Protein 8H02 (pdb70)

Secondary structure (DSSP, 8-state):
-EEEEE-SS-EEEE--SS--EEEEE-TTS-E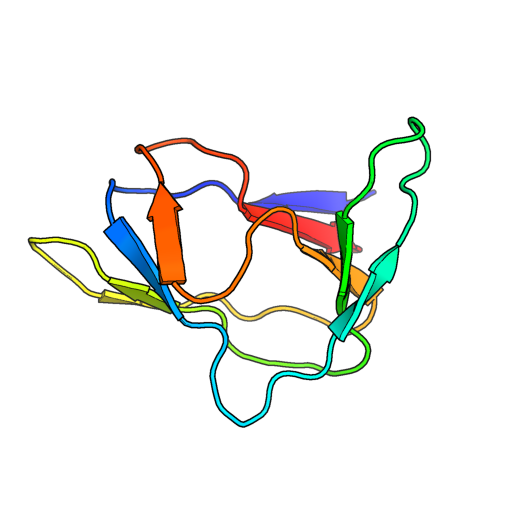EEEE-S-EEEEEEESS-EEEEEE-TT-EE---TT-EE-TT-EEEEEE-

InterPro domains:
  IPR007066 RNA polymerase Rpb1, domain 3 [PF04983] (11-63)
  IPR007081 RNA polymerase Rpb1, domain 5 [PF04998] (173-590)
  IPR007081 RNA polymerase Rpb1, domain 5 [PF04998] (1099-1188)
  IPR007083 RNA polymerase Rpb1, domain 4 [PF05000] (92-170)
  IPR012756 DNA-directed RNA polymerase, subunit beta'' [MF_01324] (7-1285)
  IPR012756 DNA-directed RNA polymerase, subunit beta'' [TIGR02388] (9-1241)
  IPR038120 RNA polymerase Rpb1, funnel domain superfamily [G3DSA:1.10.132.30] (60-197)
  IPR042102 RNA polymerase Rpb1, domain 3 superfamily [G3DSA:1.10.274.100] (1-59)
  IPR045867 DNA-directed RNA polymerase, subunit beta-prime [PTHR19376] (12-1237)

Solvent-accessible surface area: 5081 Å² total; per-residue (Å²): 170,44,125,91,25,109,0,55,35,46,6,55,1,104,20,54,200,95,20,141,42,110,119,87,170,16,175,152,48,92,148,14,30,28,1,71,28,96,11,84,0,20,0,51,18,219,80,124,130,38,69,25,72,2,87,121,31,0,10,1,62,10,111,90,54,53,144,13,68,51,106,33,60,0,0,22,1,63,124

Sequence (79 aa):
TARLLRAPVAGTIKLGKKARTRPYRTRHGEEEALLAEANFDLLVLEGKGRKETFAILQGSTIFVQDGDKVAAEAIILAEVPV

Foldseek 3Di:
DWDWDWAQAWFFKAQDDPWDWDWDQDPVGDTWIFTQAWGWIWGDHPVDIDIDIAHGGKTAHDDHGDTDGGGHTGIIHDD

Nearest PDB structures (foldseek):
  8h02-assembly1_A  TM=1.013E+00  e=2.135E-13  Synechococcus elongatus PCC 7942 = FACHB-805
  8urw-assembly1_Z  TM=9.544E-01  e=5.017E-11  Synechococcus elongatus
  8syi-assembly1_Z  TM=9.107E-01  e=2.708E-08  Synechococcus elongatus
  8gzg-assembly1_Z  TM=9.295E-01  e=1.800E-05  Synechocystis sp. PCC 6803
  8xzv-assembly1_D  TM=8.860E-01  e=2.104E-05  Spinacia oleracea

Organism: Synechococcus elongatus (strain ATCC 33912 / PCC 7942 / FACHB-805) (NCBI:txid1140)

Radius of gyration: 11.65 Å; Cα contacts (8 Å, |Δi|>4): 208; chains: 1; bounding box: 24×26×30 Å

B-factor: mean 37.14, std 14.73, range [19.05, 99.01]

Structure (mmCIF, N/CA/C/O backbone):
data_8H02
#
_entry.id   8H02
#
_cell.length_a   32.133
_cell.length_b   32.133
_cell.length_c   82.399
_cell.angle_alpha   90.000
_cell.angle_beta   90.000
_cell.angle_gamma   90.000
#
_symmetry.space_group_name_H-M   'P 41'
#
loop_
_entity.id
_entity.type
_entity.pdbx_description
1 polymer "DNA-directed RNA polymerase subunit beta'"
2 water water
#
loop_
_atom_site.group_PDB
_atom_site.id
_atom_site.type_symbol
_atom_site.label_atom_id
_atom_site.label_alt_id
_atom_site.label_comp_id
_atom_site.label_asym_id
_atom_site.label_entity_id
_atom_site.label_seq_id
_atom_site.pdbx_PDB_ins_code
_atom_site.Cartn_x
_atom_site.Cartn_y
_atom_site.Cartn_z
_atom_site.occupancy
_atom_site.B_iso_or_equiv
_atom_site.auth_seq_id
_atom_site.auth_comp_id
_atom_site.auth_asym_id
_atom_site.auth_atom_id
_atom_site.pdbx_PDB_model_num
ATOM 1 N N . THR A 1 3 ? 7.593 18.934 12.018 1.00 82.16 352 THR A N 1
ATOM 2 C CA . THR A 1 3 ? 8.639 19.616 11.264 1.00 80.76 352 THR A CA 1
ATOM 3 C C . THR A 1 3 ? 9.099 18.738 10.102 1.00 73.53 352 THR A C 1
ATOM 4 O O . THR A 1 3 ? 9.909 19.152 9.269 1.00 73.80 352 THR A O 1
ATOM 8 N N . ALA A 1 4 ? 8.568 17.520 10.047 1.00 60.51 353 ALA A N 1
ATOM 9 C CA . ALA A 1 4 ? 8.937 16.560 9.018 1.00 44.03 353 ALA A CA 1
ATOM 10 C C . ALA A 1 4 ? 7.697 15.811 8.560 1.00 43.57 353 ALA A C 1
ATOM 11 O O . ALA A 1 4 ? 6.796 15.541 9.359 1.00 51.01 353 ALA A O 1
ATOM 13 N N . ARG A 1 5 ? 7.650 15.476 7.277 1.00 35.88 354 ARG A N 1
ATOM 14 C CA . ARG A 1 5 ? 6.530 14.725 6.728 1.00 37.52 354 ARG A CA 1
ATOM 15 C C . ARG A 1 5 ? 6.904 13.255 6.611 1.00 32.40 354 ARG A C 1
ATOM 16 O O . ARG A 1 5 ? 8.033 12.919 6.247 1.00 31.36 354 ARG A O 1
ATOM 24 N N . LEU A 1 6 ? 5.954 12.386 6.951 1.00 32.36 355 LEU A N 1
ATOM 25 C CA . LEU A 1 6 ? 6.126 10.942 6.870 1.00 27.50 355 LEU A CA 1
ATOM 26 C C . LEU A 1 6 ? 5.616 10.443 5.529 1.00 29.06 355 LEU A C 1
ATOM 27 O O . LEU A 1 6 ? 4.482 10.734 5.136 1.00 34.48 355 LEU A O 1
ATOM 32 N N . LEU A 1 7 ? 6.453 9.683 4.844 1.00 23.16 356 LEU A N 1
ATOM 33 C CA . LEU A 1 7 ? 6.130 9.103 3.551 1.00 21.65 356 LEU A CA 1
ATOM 34 C C . LEU A 1 7 ? 5.768 7.637 3.745 1.00 20.32 356 LEU A C 1
ATOM 35 O O . LEU A 1 7 ? 6.567 6.873 4.308 1.00 22.85 356 LEU A O 1
ATOM 40 N N . ARG A 1 8 ? 4.565 7.257 3.312 1.00 20.88 357 ARG A N 1
ATOM 41 C CA . ARG A 1 8 ? 4.073 5.890 3.420 1.00 20.71 357 ARG A CA 1
ATOM 42 C C . ARG A 1 8 ? 3.908 5.256 2.048 1.00 20.73 357 ARG A C 1
ATOM 43 O O . ARG A 1 8 ? 3.674 5.946 1.045 1.00 24.53 357 ARG A O 1
ATOM 51 N N . ALA A 1 9 ? 3.997 3.941 2.024 1.00 19.05 358 ALA A N 1
ATOM 52 C CA . ALA A 1 9 ? 3.803 3.206 0.754 1.00 20.50 358 ALA A CA 1
ATOM 53 C C . ALA A 1 9 ? 2.351 3.312 0.311 1.00 23.42 358 ALA A C 1
ATOM 54 O O . ALA A 1 9 ? 1.453 2.914 1.062 1.00 24.16 358 ALA A O 1
ATOM 56 N N . PRO A 1 10 ? 2.053 3.813 -0.891 1.00 20.78 359 PRO A N 1
ATOM 57 C CA . PRO A 1 10 ? 0.647 3.853 -1.303 1.00 23.86 359 PRO A CA 1
ATOM 58 C C . PRO A 1 10 ? 0.095 2.488 -1.680 1.00 25.60 359 PRO A C 1
ATOM 59 O O . PRO A 1 10 ? -1.123 2.291 -1.630 1.00 28.48 359 PRO A O 1
ATOM 63 N N . VAL A 1 11 ? 0.964 1.543 -2.045 1.00 24.32 360 VAL A N 1
ATOM 64 C CA . VAL A 1 11 ? 0.594 0.191 -2.439 1.00 25.44 360 VAL A CA 1
ATOM 65 C C . VAL A 1 11 ? 1.658 -0.748 -1.882 1.00 23.84 360 VAL A C 1
ATOM 66 O O . VAL A 1 11 ? 2.760 -0.326 -1.530 1.00 23.42 360 VAL A O 1
ATOM 70 N N . ALA A 1 12 ? 1.329 -2.037 -1.821 1.00 25.50 361 ALA A N 1
ATOM 71 C CA . ALA A 1 12 ? 2.359 -3.016 -1.487 1.00 27.00 361 ALA A CA 1
ATOM 72 C C . ALA A 1 12 ? 3.354 -3.103 -2.639 1.00 26.56 361 ALA A C 1
ATOM 73 O O . ALA A 1 12 ? 2.995 -2.936 -3.807 1.00 26.62 361 ALA A O 1
ATOM 75 N N . GLY A 1 13 ? 4.614 -3.365 -2.316 1.00 23.70 362 GLY A N 1
ATOM 76 C CA . GLY A 1 13 ? 5.587 -3.560 -3.386 1.00 22.72 362 GLY A CA 1
ATOM 77 C C . GLY A 1 13 ? 6.986 -3.731 -2.839 1.00 26.70 362 GLY A C 1
ATOM 78 O O . GLY A 1 13 ? 7.194 -3.800 -1.620 1.00 26.97 362 GLY A O 1
ATOM 79 N N . THR A 1 14 ? 7.958 -3.783 -3.754 1.00 23.00 363 THR A N 1
ATOM 80 C CA . THR A 1 14 ? 9.357 -3.968 -3.381 1.00 23.31 363 THR A CA 1
ATOM 81 C C . THR A 1 14 ? 10.130 -2.658 -3.550 1.00 24.12 363 THR A C 1
ATOM 82 O O . THR A 1 14 ? 9.841 -1.859 -4.438 1.00 24.46 363 THR A O 1
ATOM 86 N N . ILE A 1 15 ? 11.085 -2.429 -2.653 1.00 23.63 364 ILE A N 1
ATOM 87 C CA . ILE A 1 15 ? 11.835 -1.182 -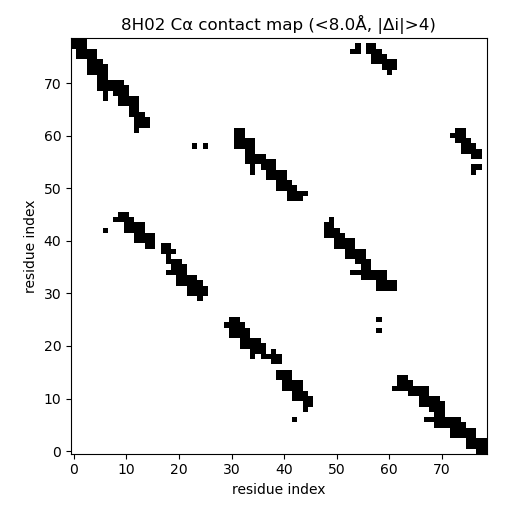2.558 1.00 22.82 364 ILE A CA 1
ATOM 88 C C . ILE A 1 15 ? 13.087 -1.261 -3.414 1.00 27.03 364 ILE A C 1
ATOM 89 O O . ILE A 1 15 ? 13.829 -2.253 -3.375 1.00 28.49 364 ILE A O 1
ATOM 94 N N . LYS A 1 16 ? 13.344 -0.197 -4.172 1.00 25.81 365 LYS A N 1
ATOM 95 C CA . LYS A 1 16 ? 14.608 -0.026 -4.881 1.00 28.18 365 LYS A CA 1
ATOM 96 C C . LYS A 1 16 ? 15.178 1.331 -4.509 1.00 32.84 365 LYS A C 1
ATOM 97 O O . LYS A 1 16 ? 14.554 2.358 -4.788 1.00 36.64 365 LYS A O 1
ATOM 103 N N . LEU A 1 17 ? 16.345 1.340 -3.864 1.00 40.59 366 LEU A N 1
ATOM 104 C CA . LEU A 1 17 ? 16.960 2.613 -3.504 1.00 42.23 366 LEU A CA 1
ATOM 105 C C . LEU A 1 17 ? 17.656 3.258 -4.698 1.00 48.42 366 LEU A C 1
ATOM 106 O O . LEU A 1 17 ? 17.613 4.483 -4.858 1.00 54.56 366 LEU A O 1
ATOM 111 N N . GLY A 1 18 ? 18.304 2.459 -5.542 1.00 43.89 367 GLY A N 1
ATOM 112 C CA . GLY A 1 18 ? 18.881 2.963 -6.772 1.00 53.95 367 GLY A CA 1
ATOM 113 C C . GLY A 1 18 ? 20.372 3.221 -6.671 1.00 65.43 367 GLY A C 1
ATOM 114 O O . GLY A 1 18 ? 21.025 2.987 -5.648 1.00 54.21 367 GLY A O 1
ATOM 115 N N . LYS A 1 19 ? 20.902 3.732 -7.783 1.00 73.46 368 LYS A N 1
ATOM 116 C CA . LYS A 1 19 ? 22.330 3.972 -7.953 1.00 77.53 368 LYS A CA 1
ATOM 117 C C . LYS A 1 19 ? 22.776 5.306 -7.361 1.00 71.52 368 LYS A C 1
ATOM 118 O O . LYS A 1 19 ? 23.844 5.381 -6.743 1.00 72.27 368 LYS A O 1
ATOM 124 N N . LYS A 1 20 ? 21.980 6.365 -7.531 1.00 63.23 369 LYS A N 1
ATOM 125 C CA . LYS A 1 20 ? 22.327 7.669 -6.971 1.00 58.44 369 LYS A CA 1
ATOM 126 C C . LYS A 1 20 ? 22.168 7.729 -5.457 1.00 51.16 369 LYS A C 1
ATOM 127 O O . LYS A 1 20 ? 22.571 8.728 -4.851 1.00 52.41 369 LYS A O 1
ATOM 130 N N . ALA A 1 21 ? 21.595 6.702 -4.836 1.00 45.46 370 ALA A N 1
ATOM 131 C CA . ALA A 1 21 ? 21.326 6.755 -3.407 1.00 38.12 370 ALA A CA 1
ATOM 132 C C . ALA A 1 21 ? 22.616 6.670 -2.601 1.00 42.50 370 ALA A C 1
ATOM 133 O O . ALA A 1 21 ? 23.497 5.852 -2.882 1.00 43.68 370 ALA A O 1
ATOM 135 N N . ARG A 1 22 ? 22.723 7.536 -1.596 1.00 42.93 371 ARG A N 1
ATOM 136 C CA . ARG A 1 22 ? 23.786 7.477 -0.603 1.00 42.69 371 ARG A CA 1
ATOM 137 C C . ARG A 1 22 ? 23.120 7.497 0.765 1.00 45.05 371 ARG A C 1
ATOM 138 O O . ARG A 1 22 ? 22.409 8.452 1.093 1.00 46.16 371 ARG A O 1
ATOM 146 N N . THR A 1 23 ? 23.327 6.439 1.546 1.00 40.55 372 THR A N 1
ATOM 147 C CA . THR A 1 23 ? 22.738 6.298 2.873 1.00 40.56 372 THR A CA 1
ATOM 148 C C . THR A 1 23 ? 23.823 5.874 3.857 1.00 51.32 372 THR A C 1
ATOM 149 O O . THR A 1 23 ? 24.965 5.604 3.471 1.00 53.15 372 THR A O 1
ATOM 153 N N . ARG A 1 24 ? 23.452 5.798 5.132 1.00 47.25 373 ARG A N 1
ATOM 154 C CA . ARG A 1 24 ? 24.363 5.387 6.192 1.00 47.60 373 ARG A CA 1
ATOM 155 C C . ARG A 1 24 ? 23.560 5.203 7.484 1.00 40.83 373 ARG A C 1
ATOM 156 O O . ARG A 1 24 ? 22.469 5.769 7.624 1.00 33.63 373 ARG A O 1
ATOM 164 N N . PRO A 1 25 ? 24.087 4.428 8.440 1.00 36.54 374 PRO A N 1
ATOM 165 C CA . PRO A 1 25 ? 23.302 4.096 9.636 1.00 30.80 374 PRO A CA 1
ATOM 166 C C . PRO A 1 25 ? 22.882 5.340 10.401 1.00 29.10 374 PRO A C 1
ATOM 167 O O . PRO A 1 25 ? 23.637 6.306 10.522 1.00 34.28 374 PRO A O 1
ATOM 171 N N . TYR A 1 26 ? 21.672 5.287 10.944 1.00 29.64 375 TYR A N 1
ATOM 172 C CA . TYR A 1 26 ? 21.102 6.404 11.683 1.00 27.96 375 TYR A CA 1
ATOM 173 C C . TYR A 1 26 ? 20.265 5.861 12.827 1.00 31.73 375 TYR A C 1
ATOM 174 O O . TYR A 1 26 ? 19.412 4.993 12.619 1.00 40.60 375 TYR A O 1
ATOM 183 N N . ARG A 1 27 ? 20.516 6.357 14.024 1.00 28.17 376 ARG A N 1
ATOM 184 C CA . ARG A 1 27 ? 19.653 6.089 15.163 1.00 28.25 376 ARG A CA 1
ATOM 185 C C . ARG A 1 27 ? 18.723 7.289 15.285 1.00 28.72 376 ARG A C 1
ATOM 186 O O . ARG A 1 27 ? 19.189 8.419 15.458 1.00 29.41 376 ARG A O 1
ATOM 194 N N . THR A 1 28 ? 17.419 7.054 15.156 1.00 27.36 377 THR A N 1
ATOM 195 C CA . THR A 1 28 ? 16.474 8.163 15.126 1.00 24.99 377 THR A CA 1
ATOM 196 C C . THR A 1 28 ? 16.319 8.775 16.524 1.00 25.29 377 THR A C 1
ATOM 197 O O . THR A 1 28 ? 16.846 8.276 17.527 1.00 29.01 377 THR A O 1
ATOM 201 N N . ARG A 1 29 ? 15.549 9.870 16.593 1.00 26.73 378 ARG A N 1
ATOM 202 C CA . ARG A 1 29 ? 15.358 10.553 17.874 1.00 26.89 378 ARG A CA 1
ATOM 203 C C . ARG A 1 29 ? 14.621 9.692 18.892 1.00 29.71 378 ARG A C 1
ATOM 204 O O . ARG A 1 29 ? 14.743 9.939 20.103 1.00 31.64 378 ARG A O 1
ATOM 212 N N . HIS A 1 30 ? 13.886 8.685 18.432 1.00 30.06 379 HIS A N 1
ATOM 213 C CA . HIS A 1 30 ? 13.190 7.740 19.290 1.00 32.67 379 HIS A CA 1
ATOM 214 C C . HIS A 1 30 ? 13.983 6.460 19.508 1.00 38.42 379 HIS A C 1
ATOM 215 O O . HIS A 1 30 ? 13.451 5.508 20.084 1.00 48.77 379 HIS A O 1
ATOM 222 N N . GLY A 1 31 ? 15.232 6.408 19.053 1.00 37.63 380 GLY A N 1
ATOM 223 C CA . GLY A 1 31 ? 16.093 5.274 19.326 1.00 38.74 380 GLY A CA 1
ATOM 224 C C . GLY A 1 31 ? 16.003 4.130 18.342 1.00 38.88 380 GLY A C 1
ATOM 225 O O . GLY A 1 31 ? 16.491 3.037 18.646 1.00 42.58 380 GLY A O 1
ATOM 226 N N . GLU A 1 32 ? 15.398 4.338 17.179 1.00 35.07 381 GLU A N 1
ATOM 227 C CA . GLU A 1 32 ? 15.232 3.277 16.198 1.00 36.93 381 GLU A CA 1
ATOM 228 C C . GLU A 1 32 ? 16.404 3.245 15.228 1.00 39.15 381 GLU A C 1
ATOM 229 O O . GLU A 1 32 ? 16.898 4.286 14.786 1.00 34.38 381 GLU A O 1
ATOM 235 N N . GLU A 1 33 ? 16.831 2.043 14.872 1.00 37.27 382 GLU A N 1
ATOM 2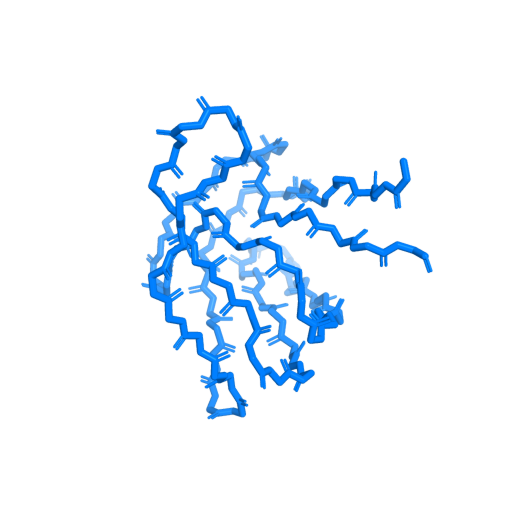36 C CA A GLU A 1 33 ? 17.909 1.881 13.907 0.45 36.02 382 GLU A CA 1
ATOM 237 C CA B GLU A 1 33 ? 17.908 1.886 13.906 0.55 35.39 382 GLU A CA 1
ATOM 238 C C . GLU A 1 33 ? 17.355 2.053 12.498 1.00 38.57 382 GLU A C 1
ATOM 239 O O . GLU A 1 33 ? 16.470 1.302 12.072 1.00 38.96 382 GLU A O 1
ATOM 250 N N . ALA A 1 34 ? 17.868 3.049 11.784 1.00 33.55 383 ALA A N 1
ATOM 251 C CA . ALA A 1 34 ? 17.358 3.372 10.463 1.00 30.43 383 ALA A CA 1
ATOM 252 C C . ALA A 1 34 ? 18.504 3.798 9.557 1.00 30.04 383 ALA A C 1
ATOM 253 O O . ALA A 1 34 ? 19.661 3.431 9.800 1.00 35.25 383 ALA A O 1
ATOM 255 N N . LEU A 1 35 ? 18.206 4.580 8.532 1.00 35.54 384 LEU A N 1
ATOM 256 C CA . LEU A 1 35 ? 19.212 5.071 7.609 1.00 29.40 384 LEU A CA 1
ATOM 257 C C . LEU A 1 35 ? 19.012 6.564 7.423 1.00 31.68 384 LEU A C 1
ATOM 258 O O . LEU A 1 35 ? 17.888 7.070 7.514 1.00 30.27 384 LEU A O 1
ATOM 263 N N . LEU A 1 36 ? 20.111 7.263 7.176 1.00 27.91 385 LEU A N 1
ATOM 264 C CA . LEU A 1 36 ? 20.090 8.687 6.886 1.00 29.26 385 LEU A CA 1
ATOM 265 C C . LEU A 1 36 ? 20.480 8.912 5.432 1.00 34.14 385 LEU A C 1
ATOM 266 O O . LEU A 1 36 ? 21.511 8.406 4.979 1.00 33.32 385 LEU A O 1
ATOM 271 N N . ALA A 1 37 ? 19.654 9.658 4.699 1.00 31.07 386 ALA A N 1
ATOM 272 C CA . ALA A 1 37 ? 19.997 10.042 3.333 1.00 31.32 386 ALA A CA 1
ATOM 273 C C . ALA A 1 37 ? 21.064 11.130 3.384 1.00 33.35 386 ALA A C 1
ATOM 274 O O . ALA A 1 37 ? 20.817 12.230 3.892 1.00 35.85 386 ALA A O 1
ATOM 276 N N . GLU A 1 38 ? 22.253 10.831 2.867 1.00 36.84 387 GLU A N 1
ATOM 277 C CA . GLU A 1 38 ? 23.311 11.830 2.787 1.00 47.46 387 GLU A CA 1
ATOM 278 C C . GLU A 1 38 ? 23.425 12.447 1.397 1.00 50.06 387 GLU A C 1
ATOM 279 O O . GLU A 1 38 ? 24.446 13.067 1.081 1.00 58.28 387 GLU A O 1
ATOM 285 N N . ALA A 1 39 ? 22.393 12.298 0.568 1.00 41.49 388 ALA A N 1
ATOM 286 C CA . ALA A 1 39 ? 22.314 12.936 -0.739 1.00 42.43 388 ALA A CA 1
ATOM 287 C C . ALA A 1 39 ? 20.873 12.846 -1.219 1.00 38.71 388 ALA A C 1
ATOM 288 O O . ALA A 1 39 ? 20.111 11.980 -0.780 1.00 40.93 388 ALA A O 1
ATOM 290 N N . ASN A 1 40 ? 20.506 13.753 -2.121 1.00 39.92 389 ASN A N 1
ATOM 291 C CA . ASN A 1 40 ? 19.183 13.693 -2.732 1.00 34.20 389 ASN A CA 1
ATOM 292 C C . ASN A 1 40 ? 19.111 12.504 -3.686 1.00 34.92 389 ASN A C 1
ATOM 293 O O . ASN A 1 40 ? 20.029 12.286 -4.483 1.00 40.00 389 ASN A O 1
ATOM 298 N N . PHE A 1 41 ? 18.022 11.738 -3.619 1.00 29.48 390 PHE A N 1
ATOM 299 C CA . PHE A 1 41 ? 17.868 10.594 -4.512 1.00 32.78 390 PHE A CA 1
ATOM 300 C C . PHE A 1 41 ? 16.393 10.240 -4.633 1.00 30.94 390 PHE A C 1
ATOM 301 O O . PHE A 1 41 ? 15.550 10.695 -3.856 1.00 27.93 390 PHE A O 1
ATOM 309 N N . ASP A 1 42 ? 16.094 9.402 -5.619 1.00 29.33 391 ASP A N 1
ATOM 310 C CA . ASP A 1 42 ? 14.750 8.893 -5.836 1.00 24.33 391 ASP A CA 1
ATOM 311 C C . ASP A 1 42 ? 14.603 7.491 -5.243 1.00 31.07 391 ASP A C 1
ATOM 312 O O . ASP A 1 42 ? 15.377 6.582 -5.571 1.00 33.03 391 ASP A O 1
ATOM 317 N N . LEU A 1 43 ? 13.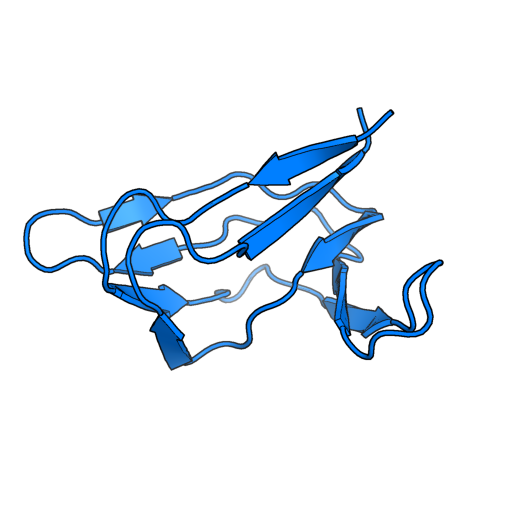616 7.328 -4.372 1.00 23.31 392 LEU A N 1
ATOM 318 C CA A LEU A 1 43 ? 13.235 6.029 -3.829 0.45 22.11 392 LEU A CA 1
ATOM 319 C CA B LEU A 1 43 ? 13.251 6.021 -3.842 0.55 21.81 392 LEU A CA 1
ATOM 320 C C . LEU A 1 43 ? 12.138 5.427 -4.701 1.00 24.67 392 LEU A C 1
ATOM 321 O O . LEU A 1 43 ? 11.166 6.111 -5.036 1.00 25.47 392 LEU A O 1
ATOM 330 N N . VAL A 1 44 ? 12.280 4.151 -5.056 1.00 23.94 393 VAL A N 1
ATOM 331 C CA . VAL A 1 44 ? 11.319 3.482 -5.933 1.00 20.61 393 VAL A CA 1
ATOM 332 C C . VAL A 1 44 ? 10.589 2.377 -5.178 1.00 23.70 393 VAL A C 1
ATOM 333 O O . VAL A 1 44 ? 11.199 1.624 -4.409 1.00 24.86 393 VAL A O 1
ATOM 337 N N . LEU A 1 45 ? 9.276 2.297 -5.392 1.00 21.75 394 LEU A N 1
ATOM 338 C CA . LEU A 1 45 ? 8.415 1.239 -4.871 1.00 21.49 394 LEU A CA 1
ATOM 339 C C . LEU A 1 45 ? 7.790 0.553 -6.072 1.00 22.63 394 LEU A C 1
ATOM 340 O O . LEU A 1 45 ? 6.996 1.163 -6.796 1.00 24.33 394 LEU A O 1
ATOM 345 N N . GLU A 1 46 ? 8.125 -0.708 -6.278 1.00 20.07 395 GLU A N 1
ATOM 346 C CA . GLU A 1 46 ? 7.619 -1.443 -7.433 1.00 21.24 395 GLU A CA 1
ATOM 347 C C . GLU A 1 46 ? 6.347 -2.154 -7.001 1.00 20.70 395 GLU A C 1
ATOM 348 O O . GLU A 1 46 ? 6.407 -3.202 -6.355 1.00 25.10 395 GLU A O 1
ATOM 354 N N . GLY A 1 47 ? 5.186 -1.579 -7.362 1.00 23.42 396 GLY A N 1
ATOM 355 C CA . GLY A 1 47 ? 3.915 -2.223 -7.113 1.00 24.26 396 GLY A CA 1
ATOM 356 C C . GLY A 1 47 ? 3.495 -3.111 -8.276 1.00 25.70 396 GLY A C 1
ATOM 357 O O . GLY A 1 47 ? 4.082 -3.092 -9.362 1.00 27.85 396 GLY A O 1
ATOM 358 N N . LYS A 1 48 ? 2.459 -3.919 -8.032 1.00 27.85 397 LYS A N 1
ATOM 359 C CA . LYS A 1 48 ? 1.971 -4.809 -9.083 1.00 25.71 397 LYS A CA 1
ATOM 360 C C . LYS A 1 48 ? 1.358 -4.029 -10.240 1.00 25.48 397 LYS A C 1
ATOM 361 O O . LYS A 1 48 ? 1.499 -4.421 -11.403 1.00 27.66 397 LYS A O 1
ATOM 367 N N . GLY A 1 49 ? 0.682 -2.928 -9.941 1.00 28.56 398 GLY A N 1
ATOM 368 C CA . GLY A 1 49 ? -0.028 -2.183 -10.962 1.00 25.36 398 GLY A CA 1
ATOM 369 C C . GLY A 1 49 ? 0.695 -0.951 -11.447 1.00 25.59 398 GLY A C 1
ATOM 370 O O . GLY A 1 49 ? 0.378 -0.408 -12.512 1.00 32.78 398 GLY A O 1
ATOM 371 N N . ARG A 1 50 ? 1.660 -0.475 -10.663 1.00 28.52 399 ARG A N 1
ATOM 372 C CA . ARG A 1 50 ? 2.409 0.700 -11.078 1.00 31.34 399 ARG A CA 1
ATOM 373 C C . ARG A 1 50 ? 3.695 0.777 -10.274 1.00 27.20 399 ARG A C 1
ATOM 374 O O . ARG A 1 50 ? 3.841 0.143 -9.223 1.00 27.31 399 ARG A O 1
ATOM 382 N N . LYS A 1 51 ? 4.628 1.553 -10.809 1.00 32.26 400 LYS A N 1
ATOM 383 C CA . LYS A 1 51 ? 5.862 1.927 -10.133 1.00 30.18 400 LYS A CA 1
ATOM 384 C C . LYS A 1 51 ? 5.658 3.300 -9.501 1.00 30.59 400 LYS A C 1
ATOM 385 O O . LYS A 1 51 ? 5.254 4.246 -10.180 1.00 30.16 400 LYS A O 1
ATOM 391 N N . G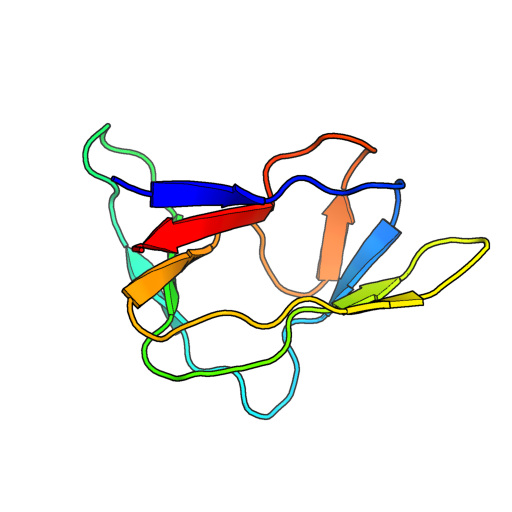LU A 1 52 ? 5.911 3.406 -8.203 1.00 27.06 401 GLU A N 1
ATOM 392 C CA . GLU A 1 52 ? 5.855 4.676 -7.492 1.00 27.16 401 GLU A CA 1
ATOM 393 C C . GLU A 1 52 ? 7.277 5.162 -7.237 1.00 28.69 401 GLU A C 1
ATOM 394 O O . GLU A 1 52 ? 8.143 4.376 -6.839 1.00 31.61 401 GLU A O 1
ATOM 400 N N . THR A 1 53 ? 7.526 6.454 -7.469 1.00 22.36 402 THR A N 1
ATOM 401 C CA . THR A 1 53 ? 8.844 7.028 -7.223 1.00 20.31 402 THR A CA 1
ATOM 402 C C . THR A 1 53 ? 8.693 8.242 -6.319 1.00 22.25 402 THR A C 1
ATOM 403 O O . THR A 1 53 ? 7.733 9.004 -6.460 1.00 25.12 402 THR A O 1
ATOM 407 N N . PHE A 1 54 ? 9.624 8.400 -5.365 1.00 20.98 403 PHE A N 1
ATOM 408 C CA . PHE A 1 54 ? 9.562 9.462 -4.363 1.00 21.59 403 PHE A CA 1
ATOM 409 C C . PHE A 1 54 ? 10.895 10.181 -4.292 1.00 22.94 403 PHE A C 1
ATOM 410 O O . PHE A 1 54 ? 11.932 9.540 -4.098 1.00 23.04 403 PHE A O 1
ATOM 418 N N . ALA A 1 55 ? 10.874 11.507 -4.436 1.00 22.39 404 ALA A N 1
ATOM 419 C CA . ALA A 1 55 ? 12.056 12.322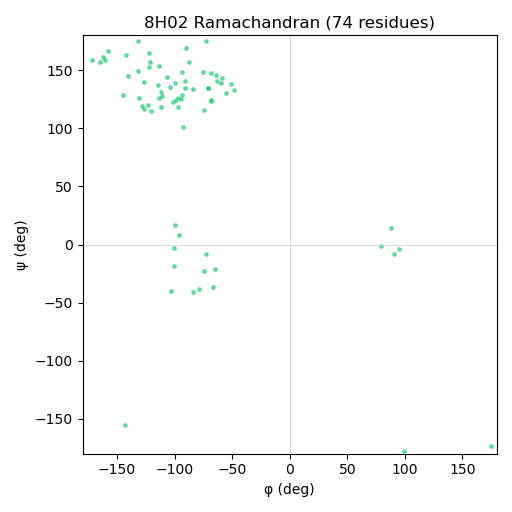 -4.182 1.00 23.48 404 ALA A CA 1
ATOM 420 C C . ALA A 1 55 ? 12.389 12.320 -2.690 1.00 25.05 404 ALA A C 1
ATOM 421 O O . ALA A 1 55 ? 11.541 12.673 -1.864 1.00 28.41 404 ALA A O 1
ATOM 423 N N . ILE A 1 56 ? 13.618 11.933 -2.351 1.00 24.73 405 ILE A N 1
ATOM 424 C CA . ILE A 1 56 ? 14.117 11.917 -0.977 1.00 26.06 405 ILE A CA 1
ATOM 425 C C . ILE A 1 56 ? 15.191 12.991 -0.845 1.00 27.56 405 ILE A C 1
ATOM 426 O O . ILE A 1 56 ? 16.114 13.058 -1.665 1.00 29.65 405 ILE A O 1
ATOM 431 N N . LEU A 1 57 ? 15.090 13.811 0.197 1.00 31.33 406 LEU A N 1
ATOM 432 C CA . LEU A 1 57 ? 16.051 14.885 0.401 1.00 34.68 406 LEU A CA 1
ATOM 433 C C . LEU A 1 57 ? 17.180 14.441 1.317 1.00 30.80 406 LEU A C 1
ATOM 434 O O . LEU A 1 57 ? 16.997 13.604 2.204 1.00 31.13 406 LEU A O 1
ATOM 439 N N . GLN A 1 58 ? 18.360 15.006 1.084 1.00 35.14 407 GLN A N 1
ATOM 440 C CA . GLN A 1 58 ? 19.439 14.871 2.046 1.00 39.89 407 GLN A CA 1
ATOM 441 C C . GLN A 1 58 ? 18.917 15.188 3.441 1.00 34.98 407 GLN A C 1
ATOM 442 O O . GLN A 1 58 ? 18.195 16.168 3.640 1.00 37.40 407 GLN A O 1
ATOM 448 N N . GLY A 1 59 ? 19.240 14.329 4.393 1.00 32.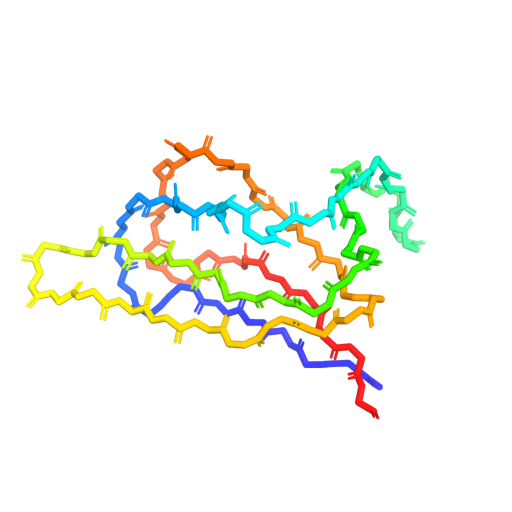43 408 GLY A N 1
ATOM 449 C CA . GLY A 1 59 ? 18.780 14.499 5.755 1.00 38.79 408 GLY A CA 1
ATOM 450 C C . GLY A 1 59 ? 17.513 13.748 6.096 1.00 34.85 408 GLY A C 1
ATOM 451 O O . GLY A 1 59 ? 17.088 13.766 7.259 1.00 32.29 408 GLY A O 1
ATOM 452 N N . SER A 1 60 ? 16.892 13.083 5.130 1.00 31.43 409 SER A N 1
ATOM 453 C CA . SER A 1 60 ? 15.707 12.300 5.440 1.00 27.58 409 SER A CA 1
ATOM 454 C C . SER A 1 60 ? 16.094 11.009 6.150 1.00 25.97 409 SER A C 1
ATOM 455 O O . SER A 1 60 ? 17.159 10.440 5.899 1.00 27.77 409 SER A O 1
ATOM 458 N N . THR A 1 61 ? 15.214 10.539 7.034 1.00 24.57 410 THR A N 1
ATOM 459 C CA . THR A 1 61 ? 15.320 9.194 7.584 1.00 23.47 410 THR A CA 1
ATOM 460 C C . THR A 1 61 ? 14.667 8.203 6.621 1.00 24.22 410 THR A C 1
ATOM 461 O O . THR A 1 61 ? 13.561 8.444 6.144 1.00 23.89 410 THR A O 1
ATOM 465 N N . ILE A 1 62 ? 15.347 7.096 6.350 1.00 22.99 411 ILE A N 1
ATOM 466 C CA . ILE A 1 62 ? 14.824 6.019 5.515 1.00 24.65 411 ILE A CA 1
ATOM 467 C C . ILE A 1 62 ? 14.625 4.806 6.412 1.00 26.28 411 ILE A C 1
ATOM 468 O O . ILE A 1 62 ? 15.556 4.381 7.110 1.00 26.72 411 ILE A O 1
ATOM 473 N N . PHE A 1 63 ? 13.416 4.255 6.412 1.00 22.96 412 PHE A N 1
ATOM 474 C CA . PHE A 1 63 ? 13.074 3.151 7.296 1.00 23.14 412 PHE A CA 1
ATOM 475 C C . PHE A 1 63 ? 13.108 1.805 6.597 1.00 28.83 412 PHE A C 1
ATOM 476 O O . PHE A 1 63 ? 12.871 0.777 7.239 1.00 34.30 412 PHE A O 1
ATOM 484 N N . VAL A 1 64 ? 13.380 1.780 5.299 1.00 25.05 413 VAL A N 1
ATOM 485 C CA . VAL A 1 64 ? 13.386 0.546 4.544 1.00 27.70 413 VAL A CA 1
ATOM 486 C C . VAL A 1 64 ? 14.751 0.375 3.901 1.00 32.45 413 VAL A C 1
ATOM 487 O O . VAL A 1 64 ? 15.560 1.306 3.821 1.00 30.73 413 VAL A O 1
ATOM 491 N N . GLN A 1 65 ? 15.003 -0.845 3.444 1.00 31.99 414 GLN A N 1
ATOM 492 C CA . GLN A 1 65 ? 16.246 -1.170 2.776 1.00 32.68 414 GLN A CA 1
ATOM 493 C C . GLN A 1 65 ? 15.955 -1.685 1.375 1.00 32.18 414 GLN A C 1
ATOM 494 O O . GLN A 1 65 ? 14.858 -2.166 1.074 1.00 29.16 414 GLN A O 1
ATOM 500 N N . ASP A 1 66 ? 16.962 -1.561 0.521 1.00 33.30 415 ASP A N 1
ATOM 501 C CA . ASP A 1 66 ? 16.851 -2.022 -0.852 1.00 33.95 415 ASP A CA 1
ATOM 502 C C . ASP A 1 66 ? 16.450 -3.494 -0.890 1.00 33.24 415 ASP A C 1
ATOM 503 O O . ASP A 1 66 ? 17.035 -4.327 -0.193 1.00 33.60 415 ASP A O 1
ATOM 508 N N . GLY A 1 67 ? 15.433 -3.808 -1.691 1.00 28.23 416 GLY A N 1
ATOM 509 C CA . GLY A 1 67 ? 14.937 -5.163 -1.811 1.00 29.53 416 GLY A CA 1
ATOM 510 C C . GLY A 1 67 ? 13.826 -5.538 -0.851 1.00 30.18 416 GLY A C 1
ATOM 511 O O . GLY A 1 67 ? 13.232 -6.616 -1.008 1.00 34.88 416 GLY A O 1
ATOM 512 N N . ASP A 1 68 ? 13.512 -4.682 0.116 1.00 28.36 417 ASP A N 1
ATOM 513 C CA . ASP A 1 68 ? 12.453 -4.979 1.072 1.00 29.82 417 ASP A CA 1
ATOM 514 C C . ASP A 1 68 ? 11.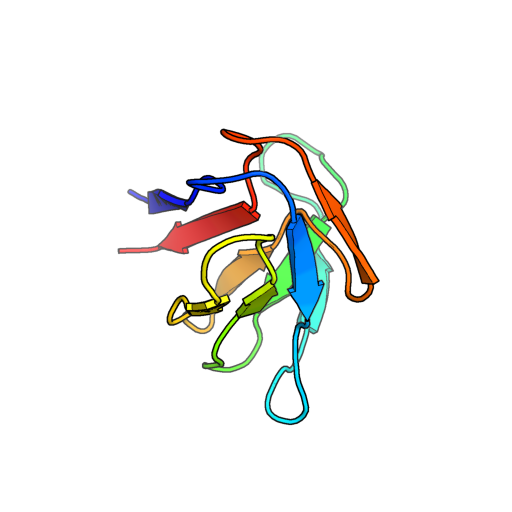108 -5.092 0.368 1.00 27.84 417 ASP A C 1
ATOM 515 O O . ASP A 1 68 ? 10.789 -4.312 -0.535 1.00 28.60 417 ASP A O 1
ATOM 520 N N . LYS A 1 69 ? 10.303 -6.048 0.815 1.00 28.52 418 LYS A N 1
ATOM 521 C CA . LYS A 1 69 ? 8.889 -6.116 0.465 1.00 27.33 418 LYS A CA 1
ATOM 522 C C . LYS A 1 69 ? 8.098 -5.410 1.563 1.00 26.87 418 LYS A C 1
ATOM 523 O O . LYS A 1 69 ? 8.257 -5.737 2.748 1.00 32.49 418 LYS A O 1
ATOM 529 N N . VAL A 1 70 ? 7.284 -4.424 1.184 1.00 24.04 419 VAL A N 1
ATOM 530 C CA . VAL A 1 70 ? 6.501 -3.663 2.156 1.00 24.20 419 VAL A CA 1
ATOM 531 C C . VAL A 1 70 ? 5.015 -3.760 1.831 1.00 26.24 419 VAL A C 1
ATOM 532 O O . VAL A 1 70 ? 4.611 -3.934 0.677 1.00 25.88 419 VAL A O 1
ATOM 536 N N . ALA A 1 71 ? 4.196 -3.632 2.870 1.00 24.79 420 ALA A N 1
ATOM 537 C CA . ALA A 1 71 ? 2.753 -3.557 2.725 1.00 25.70 420 ALA A CA 1
ATOM 538 C C . ALA A 1 71 ? 2.319 -2.117 2.495 1.00 24.02 420 ALA A C 1
ATOM 539 O O . ALA A 1 71 ? 3.024 -1.162 2.836 1.00 23.89 420 ALA A O 1
ATOM 541 N N . ALA A 1 72 ? 1.145 -1.972 1.888 1.00 24.77 421 ALA A N 1
ATOM 542 C CA . ALA A 1 72 ? 0.530 -0.661 1.781 1.00 24.51 421 ALA A CA 1
ATOM 543 C C . ALA A 1 72 ? 0.490 0.001 3.149 1.00 25.76 421 ALA A C 1
ATOM 544 O O . ALA A 1 72 ? 0.225 -0.658 4.163 1.00 28.54 421 ALA A O 1
ATOM 546 N N . GLU A 1 73 ? 0.803 1.300 3.172 1.00 22.85 422 GLU A N 1
ATOM 547 C CA . GLU A 1 73 ? 0.791 2.207 4.330 1.00 23.84 422 GLU A CA 1
ATOM 548 C C . GLU A 1 73 ? 2.025 2.061 5.213 1.00 24.07 422 GLU A C 1
ATOM 549 O O . GLU A 1 73 ? 2.146 2.818 6.186 1.00 24.23 422 GLU A O 1
ATOM 555 N N . ALA A 1 74 ? 2.952 1.158 4.906 1.00 23.63 423 ALA A N 1
ATOM 556 C CA . ALA A 1 74 ? 4.199 1.082 5.664 1.00 24.94 423 ALA A CA 1
ATOM 557 C C . ALA A 1 74 ? 4.971 2.393 5.576 1.00 23.27 423 ALA A C 1
ATOM 558 O O . ALA A 1 74 ? 5.050 3.007 4.510 1.00 20.71 423 ALA A O 1
ATOM 560 N N . ILE A 1 75 ? 5.553 2.832 6.701 1.00 22.48 424 ILE A N 1
ATOM 561 C CA A ILE A 1 75 ? 6.380 4.033 6.669 0.45 21.32 424 ILE A CA 1
ATOM 562 C CA B ILE A 1 75 ? 6.386 4.032 6.674 0.55 20.84 424 ILE A CA 1
ATOM 563 C C . ILE A 1 75 ? 7.645 3.754 5.873 1.00 23.36 424 ILE A C 1
ATOM 564 O O . ILE A 1 75 ? 8.337 2.747 6.093 1.00 27.79 424 ILE A O 1
ATOM 573 N N . LEU A 1 76 ? 7.945 4.628 4.914 1.00 21.15 425 LEU A N 1
ATOM 574 C CA . LEU A 1 76 ? 9.141 4.522 4.092 1.00 21.31 425 LEU A CA 1
ATOM 575 C C . LEU A 1 76 ? 10.231 5.501 4.499 1.00 21.82 425 LEU A C 1
ATOM 576 O O . LEU A 1 76 ? 11.411 5.137 4.537 1.00 22.30 425 LEU A O 1
ATOM 581 N N . ALA A 1 77 ? 9.856 6.728 4.840 1.00 22.31 426 ALA A N 1
ATOM 582 C CA . ALA A 1 77 ? 10.835 7.779 5.074 1.00 21.75 426 ALA A CA 1
ATOM 583 C C . ALA A 1 77 ? 10.197 8.892 5.888 1.00 23.28 426 ALA A C 1
ATOM 584 O O . ALA A 1 77 ? 8.971 9.036 5.939 1.00 24.01 426 ALA A O 1
ATOM 586 N N . GLU A 1 78 ? 11.054 9.674 6.539 1.00 22.49 427 GLU A N 1
ATOM 587 C CA . GLU A 1 78 ? 10.648 10.899 7.213 1.00 23.79 427 GLU A CA 1
ATOM 588 C C . GLU A 1 78 ? 11.480 12.018 6.609 1.00 26.83 427 GLU A C 1
ATOM 589 O O . GLU A 1 78 ? 12.712 11.959 6.631 1.00 26.05 427 GLU A O 1
ATOM 595 N N . VAL A 1 79 ? 10.817 13.003 6.017 1.00 30.37 428 VAL A N 1
ATOM 596 C CA . VAL A 1 79 ? 11.492 14.000 5.194 1.00 37.52 428 VAL A CA 1
ATOM 597 C C . VAL A 1 79 ? 11.421 15.347 5.906 1.00 46.21 428 VAL A C 1
ATOM 598 O O . VAL A 1 79 ? 10.318 15.857 6.134 1.00 47.47 428 VAL A O 1
ATOM 602 N N . PRO A 1 80 ? 12.554 15.951 6.264 1.00 53.39 429 PRO A N 1
ATOM 603 C CA . PRO A 1 80 ? 12.518 17.296 6.848 1.00 57.70 429 PRO A CA 1
ATOM 604 C C . PRO A 1 80 ? 11.977 18.318 5.858 1.00 54.18 429 PRO A C 1
ATOM 605 O O . PRO A 1 80 ? 12.184 18.220 4.645 1.00 51.89 429 PRO A O 1
ATOM 609 N N . VAL A 1 81 ? 11.270 19.304 6.397 1.00 53.36 430 VAL A N 1
ATOM 610 C CA . VAL A 1 81 ? 10.685 20.369 5.595 1.00 51.68 430 VAL A CA 1
ATOM 611 C C . VAL A 1 81 ? 11.341 21.701 5.945 1.00 55.07 430 VAL A C 1
ATOM 612 O O . VAL A 1 81 ? 11.980 22.328 5.100 1.00 60.80 430 VAL A O 1
#